Protein AF-A0A6I4MNF9-F1 (afdb_monomer)

Structure (mmCIF, N/CA/C/O backbone):
data_AF-A0A6I4MNF9-F1
#
_entry.id   AF-A0A6I4MNF9-F1
#
loop_
_atom_site.group_PDB
_atom_site.id
_atom_site.type_symbol
_atom_site.label_atom_id
_atom_site.label_alt_id
_atom_site.label_comp_id
_atom_site.label_asym_id
_atom_site.label_entity_id
_atom_site.label_seq_id
_atom_site.pdbx_PDB_ins_code
_atom_site.Cartn_x
_atom_site.Cartn_y
_atom_site.Cartn_z
_atom_site.occupancy
_atom_site.B_iso_or_equiv
_atom_site.auth_seq_id
_atom_site.auth_comp_id
_atom_site.auth_asym_id
_atom_site.auth_atom_id
_atom_site.pdbx_PDB_model_num
ATOM 1 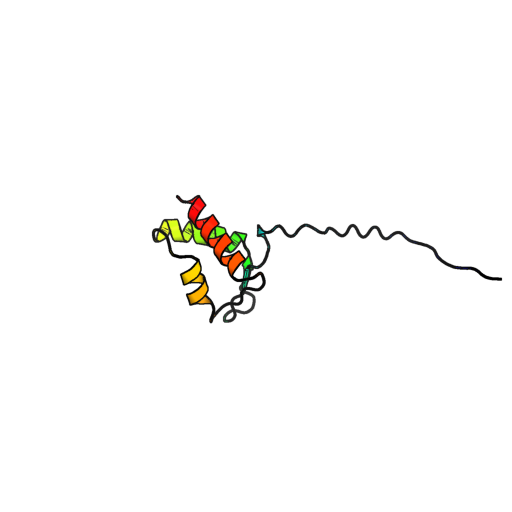N N . MET A 1 1 ? -53.617 -13.376 35.628 1.00 41.03 1 MET A N 1
ATOM 2 C CA . MET A 1 1 ? -53.138 -13.535 34.235 1.00 41.03 1 MET A CA 1
ATOM 3 C C . MET A 1 1 ? -52.663 -12.154 33.798 1.00 41.03 1 MET A C 1
ATOM 5 O O . MET A 1 1 ? -53.450 -11.229 33.906 1.00 41.03 1 MET A O 1
ATOM 9 N N . ARG A 1 2 ? -51.341 -11.908 33.724 1.00 47.66 2 ARG A N 1
ATOM 10 C CA . ARG A 1 2 ? -50.536 -11.934 32.474 1.00 47.66 2 ARG A CA 1
ATOM 11 C C . ARG A 1 2 ? -51.247 -11.096 31.400 1.00 47.66 2 ARG A C 1
ATOM 13 O O . ARG A 1 2 ? -52.356 -11.449 31.038 1.00 47.66 2 ARG A O 1
ATOM 20 N N . THR A 1 3 ? -50.726 -9.970 30.925 1.00 49.25 3 THR A N 1
ATOM 21 C CA . THR A 1 3 ? -49.397 -9.776 30.310 1.00 49.25 3 THR A CA 1
ATOM 22 C C . THR A 1 3 ? -49.292 -8.282 29.961 1.00 49.25 3 THR A C 1
ATOM 24 O O . THR A 1 3 ? -50.244 -7.727 29.430 1.00 49.25 3 THR A O 1
ATOM 27 N N . SER A 1 4 ? -48.262 -7.583 30.443 1.00 50.97 4 SER A N 1
ATOM 28 C CA . SER A 1 4 ? -47.073 -7.167 29.664 1.00 50.97 4 SER A CA 1
ATOM 29 C C . SER A 1 4 ? -47.255 -5.784 29.007 1.00 50.97 4 SER A C 1
ATOM 31 O O . SER A 1 4 ? -48.214 -5.578 28.279 1.00 50.97 4 SER A O 1
ATOM 33 N N . LEU A 1 5 ? -46.457 -4.756 29.350 1.00 50.19 5 LEU A N 1
ATOM 34 C CA . LEU A 1 5 ? -45.083 -4.517 28.840 1.00 50.19 5 LEU A CA 1
ATOM 35 C C . LEU A 1 5 ? -45.076 -4.658 27.301 1.00 50.19 5 LEU A C 1
ATOM 37 O O . LEU A 1 5 ? -45.350 -5.740 26.806 1.00 50.19 5 LEU A O 1
ATOM 41 N N . LEU A 1 6 ? -44.793 -3.658 26.467 1.00 51.34 6 LEU A N 1
ATOM 42 C CA . LEU A 1 6 ? -43.816 -2.579 26.570 1.00 51.34 6 LEU A CA 1
ATOM 43 C C . LEU A 1 6 ? -44.103 -1.517 25.501 1.00 51.34 6 LEU A C 1
ATOM 45 O O . LEU A 1 6 ? -44.511 -1.831 24.385 1.00 51.34 6 LEU A O 1
ATOM 49 N N . VAL A 1 7 ? -43.795 -0.273 25.858 1.00 54.59 7 VAL A N 1
ATOM 50 C CA . VAL A 1 7 ? -43.597 0.865 24.959 1.00 54.59 7 VAL A CA 1
ATOM 51 C C . VAL A 1 7 ? -42.476 0.511 23.981 1.00 54.59 7 VAL A C 1
ATOM 53 O O . VAL A 1 7 ? -41.303 0.527 24.350 1.00 54.59 7 VAL A O 1
ATOM 56 N N . ILE A 1 8 ? -42.816 0.176 22.737 1.00 56.56 8 ILE A N 1
ATOM 57 C CA . ILE A 1 8 ? -41.822 0.078 21.665 1.00 56.56 8 ILE A CA 1
ATOM 58 C C . ILE A 1 8 ? -41.678 1.481 21.085 1.00 56.56 8 ILE A C 1
ATOM 60 O O . ILE A 1 8 ? -42.329 1.859 20.114 1.00 56.56 8 ILE A O 1
ATOM 64 N N . ALA A 1 9 ? -40.831 2.275 21.741 1.00 51.25 9 ALA A N 1
ATOM 65 C CA . ALA A 1 9 ? -40.197 3.417 21.114 1.00 51.25 9 ALA A CA 1
ATOM 66 C C . ALA A 1 9 ? -39.358 2.863 19.960 1.00 51.25 9 ALA A C 1
ATOM 68 O O . ALA A 1 9 ? -38.278 2.310 20.166 1.00 51.25 9 ALA A O 1
ATOM 69 N N . ALA A 1 10 ? -39.891 2.958 18.744 1.00 52.62 10 ALA A N 1
ATOM 70 C CA . ALA A 1 10 ? -39.114 2.780 17.537 1.00 52.62 10 ALA A CA 1
ATOM 71 C C . ALA A 1 10 ? -38.077 3.908 17.502 1.00 52.62 10 ALA A C 1
ATOM 73 O O . ALA A 1 10 ? -38.313 4.977 16.941 1.00 52.62 10 ALA A O 1
ATOM 74 N N . LEU A 1 11 ? -36.920 3.675 18.131 1.00 52.31 11 LEU A N 1
ATOM 75 C CA . LEU A 1 11 ? -35.689 4.298 17.688 1.00 52.31 11 LEU A CA 1
ATOM 76 C C . LEU A 1 11 ? -35.525 3.856 16.237 1.00 52.31 11 LEU A C 1
ATOM 78 O O . LEU A 1 11 ? -34.956 2.807 15.941 1.00 52.31 11 LEU A O 1
ATOM 82 N N . ALA A 1 12 ? -36.022 4.688 15.328 1.00 46.06 12 ALA A N 1
ATOM 83 C CA . ALA A 1 12 ? -35.426 4.857 14.025 1.00 46.06 12 ALA A CA 1
ATOM 84 C C . ALA A 1 12 ? -34.006 5.384 14.270 1.00 46.06 12 ALA A C 1
ATOM 86 O O . ALA A 1 12 ? -33.693 6.555 14.058 1.00 46.06 12 ALA A O 1
ATOM 87 N N . ALA A 1 13 ? -33.128 4.489 14.732 1.00 46.91 13 ALA A N 1
ATOM 88 C CA . ALA A 1 13 ? -31.754 4.513 14.311 1.00 46.91 13 ALA A CA 1
ATOM 89 C C . ALA A 1 13 ? -31.840 4.349 12.798 1.00 46.91 13 ALA A C 1
ATOM 91 O O . ALA A 1 13 ? -31.804 3.250 12.248 1.00 46.91 13 ALA A O 1
ATOM 92 N N . SER A 1 14 ? -32.004 5.489 12.136 1.00 46.66 14 SER A N 1
ATOM 93 C CA . SER A 1 14 ? -31.344 5.765 10.884 1.00 46.66 14 SER A CA 1
ATOM 94 C C . SER A 1 14 ? -29.881 5.449 11.167 1.00 46.66 14 SER A C 1
ATOM 96 O O . SER A 1 14 ? -29.086 6.325 11.493 1.00 46.66 14 SER A O 1
ATOM 98 N N . LEU A 1 15 ? -29.533 4.158 11.140 1.00 47.41 15 LEU A N 1
ATOM 99 C CA . LEU A 1 15 ? -28.226 3.742 10.720 1.00 47.41 15 LEU A CA 1
ATOM 100 C C . LEU A 1 15 ? -28.177 4.302 9.312 1.00 47.41 15 LEU A C 1
ATOM 102 O O . LEU A 1 15 ? -28.529 3.655 8.330 1.00 47.41 15 LEU A O 1
ATOM 106 N N . THR A 1 16 ? -27.727 5.545 9.233 1.00 51.53 16 THR A N 1
ATOM 107 C CA . THR A 1 16 ? -26.669 5.913 8.332 1.00 51.53 16 THR A CA 1
ATOM 108 C C . THR A 1 16 ? -25.620 4.800 8.468 1.00 51.53 16 THR A C 1
ATOM 110 O O . THR A 1 16 ? -24.556 4.967 9.053 1.00 51.53 16 THR A O 1
ATOM 113 N N . ALA A 1 17 ? -25.885 3.648 7.843 1.00 46.88 17 ALA A N 1
ATOM 114 C CA . ALA A 1 17 ? -24.938 3.055 6.934 1.00 46.88 17 ALA A CA 1
ATOM 115 C C . ALA A 1 17 ? -24.675 4.149 5.893 1.00 46.88 17 ALA A C 1
ATOM 117 O O . ALA A 1 17 ? -25.174 4.131 4.773 1.00 46.88 17 ALA A O 1
ATOM 118 N N . CYS A 1 18 ? -23.972 5.190 6.349 1.00 45.41 18 CYS A N 1
ATOM 119 C CA . CYS A 1 18 ? -23.261 6.134 5.539 1.00 45.41 18 CYS A CA 1
ATOM 120 C C . CYS A 1 18 ? -22.273 5.203 4.875 1.00 45.41 18 CYS A C 1
ATOM 122 O O . CYS A 1 18 ? -21.328 4.756 5.527 1.00 45.41 18 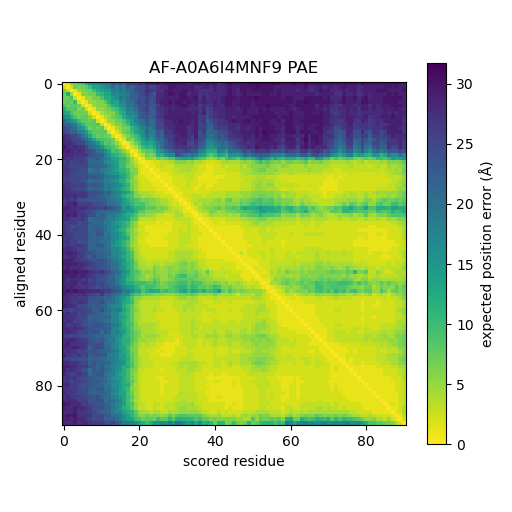CYS A O 1
ATOM 124 N N . GLY A 1 19 ? -22.638 4.736 3.679 1.00 48.12 19 GLY A N 1
ATOM 125 C CA . GLY A 1 19 ? -21.828 3.824 2.907 1.00 48.12 19 GLY A CA 1
ATOM 126 C C . GLY A 1 19 ? -20.462 4.462 2.851 1.00 48.12 19 GLY A C 1
ATOM 127 O O . GLY A 1 19 ? -20.291 5.489 2.202 1.00 48.12 19 GLY A O 1
ATOM 128 N N . THR A 1 20 ? -19.526 3.929 3.631 1.00 58.47 20 THR A N 1
ATOM 129 C CA . THR A 1 20 ? -18.143 4.358 3.554 1.00 58.47 20 THR A CA 1
ATOM 130 C C . THR A 1 20 ? -17.744 3.896 2.170 1.00 58.47 20 THR A C 1
ATOM 132 O O . THR A 1 20 ? -17.611 2.691 1.930 1.00 58.47 20 THR A O 1
ATOM 135 N N . SER A 1 21 ? -17.766 4.839 1.227 1.00 76.69 21 SER A N 1
ATOM 136 C CA . SER A 1 21 ? -17.517 4.572 -0.179 1.00 76.69 21 SER A CA 1
ATOM 137 C C . SER A 1 21 ? -16.202 3.805 -0.272 1.00 76.69 21 SER A C 1
ATOM 139 O O . SER A 1 21 ? -15.318 3.992 0.568 1.00 76.69 21 SER A O 1
ATOM 141 N N . GLU A 1 22 ? -16.060 2.907 -1.249 1.00 83.75 22 GLU A N 1
ATOM 142 C CA . GLU A 1 22 ? -14.811 2.150 -1.432 1.00 83.75 22 GLU A CA 1
ATOM 143 C C . GLU A 1 22 ? -13.581 3.077 -1.427 1.00 83.75 22 GLU A C 1
ATOM 145 O O . GLU A 1 22 ? -12.560 2.733 -0.839 1.00 83.75 22 GLU A O 1
ATOM 150 N N . GLU A 1 23 ? -13.761 4.297 -1.936 1.00 88.62 23 GLU A N 1
ATOM 151 C CA . GLU A 1 23 ? -12.846 5.442 -1.910 1.00 88.62 23 GLU A CA 1
ATOM 152 C C . GLU A 1 23 ? -12.253 5.781 -0.528 1.00 88.62 23 GLU A C 1
ATOM 154 O O . GLU A 1 23 ? -11.069 6.115 -0.427 1.00 88.62 23 GLU A O 1
ATOM 159 N N . ASP A 1 24 ? -13.052 5.699 0.536 1.00 90.69 24 ASP A N 1
ATOM 160 C CA . ASP A 1 24 ? -12.689 6.116 1.897 1.00 90.69 24 ASP A CA 1
ATOM 161 C C . ASP A 1 24 ? -12.158 4.954 2.749 1.00 90.69 24 ASP A C 1
ATOM 163 O O . ASP A 1 24 ? -11.698 5.152 3.877 1.00 90.69 24 ASP A O 1
ATOM 167 N N . LYS A 1 25 ? -12.179 3.721 2.223 1.00 92.31 25 LYS A N 1
ATOM 168 C CA . LYS A 1 25 ? -11.633 2.557 2.930 1.00 92.31 25 LYS A CA 1
ATOM 169 C C . LYS A 1 25 ? -10.130 2.718 3.107 1.00 92.31 25 LYS A C 1
ATOM 171 O O . LYS A 1 25 ? -9.405 2.938 2.140 1.00 92.31 25 LYS A O 1
ATOM 176 N N . ILE A 1 26 ? -9.646 2.548 4.334 1.00 94.06 26 ILE A N 1
ATOM 177 C CA . ILE A 1 26 ? -8.210 2.492 4.619 1.00 94.06 26 ILE A CA 1
ATOM 178 C C . ILE A 1 26 ? -7.651 1.211 3.998 1.00 94.06 26 ILE A C 1
ATOM 180 O O . ILE A 1 26 ? -8.016 0.114 4.412 1.00 94.06 26 ILE A O 1
ATOM 184 N N . VAL A 1 27 ? -6.756 1.349 3.021 1.00 94.50 27 VAL A N 1
ATOM 185 C CA . VAL A 1 27 ? -6.120 0.212 2.330 1.00 94.50 27 VAL A CA 1
ATOM 186 C C . VAL A 1 27 ? -4.690 -0.023 2.793 1.00 94.50 27 VAL A C 1
ATOM 188 O O . VAL A 1 27 ? -4.182 -1.128 2.641 1.00 94.50 27 VAL A O 1
ATOM 191 N N . VAL A 1 28 ? -4.053 0.993 3.383 1.00 94.94 28 VAL A N 1
ATOM 192 C CA . VAL A 1 28 ? -2.687 0.920 3.909 1.00 94.94 28 VAL A CA 1
ATOM 193 C C . VAL A 1 28 ? -2.585 1.671 5.229 1.00 94.94 28 VAL A C 1
ATOM 195 O O . VAL A 1 28 ? -3.056 2.803 5.348 1.00 94.94 28 VAL A O 1
ATOM 198 N N . LYS A 1 29 ? -1.908 1.069 6.205 1.00 94.69 29 LYS A N 1
ATOM 199 C CA . LYS A 1 29 ? -1.460 1.723 7.440 1.00 94.69 29 LYS A CA 1
ATOM 200 C C . LYS A 1 29 ? 0.051 1.607 7.552 1.00 94.69 29 LYS A C 1
ATOM 202 O O . LYS A 1 29 ? 0.587 0.518 7.404 1.00 94.69 29 LYS A O 1
ATOM 207 N N . ASN A 1 30 ? 0.734 2.711 7.822 1.00 91.75 30 ASN A N 1
ATOM 208 C CA . ASN A 1 30 ? 2.170 2.709 8.058 1.00 91.75 30 ASN A CA 1
ATOM 209 C C . ASN A 1 30 ? 2.460 2.217 9.484 1.00 91.75 30 ASN A C 1
ATOM 211 O O . ASN A 1 30 ? 1.926 2.761 10.450 1.00 91.75 30 ASN A O 1
ATOM 215 N N . LEU A 1 31 ? 3.311 1.200 9.612 1.00 90.50 31 LEU A N 1
ATOM 216 C CA . LEU A 1 31 ? 3.691 0.622 10.903 1.00 90.50 31 LEU A CA 1
ATOM 217 C C . LEU A 1 31 ? 4.797 1.428 11.597 1.00 90.50 31 LEU A C 1
ATOM 219 O O . LEU A 1 31 ? 4.870 1.450 12.822 1.00 90.50 31 LEU A O 1
ATOM 223 N N . LYS A 1 32 ? 5.636 2.128 10.824 1.00 87.88 32 LYS A N 1
ATOM 224 C CA . LYS A 1 32 ? 6.715 2.995 11.326 1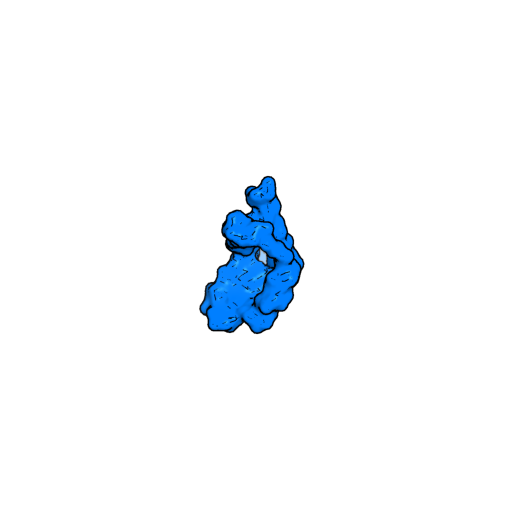.00 87.88 32 LYS A CA 1
ATOM 225 C C . LYS A 1 32 ? 6.220 4.368 11.785 1.00 87.88 32 LYS A C 1
ATOM 227 O O . LYS A 1 32 ? 6.880 5.013 12.593 1.00 87.88 32 LYS A O 1
ATOM 232 N N . GLN A 1 33 ? 5.080 4.828 11.271 1.00 87.06 33 GLN A N 1
ATOM 233 C CA . GLN A 1 33 ? 4.457 6.099 11.643 1.00 87.06 33 GLN A CA 1
ATOM 234 C C . GLN A 1 33 ? 3.013 5.868 12.103 1.00 87.06 33 GLN A C 1
ATOM 236 O O . GLN A 1 33 ? 2.092 5.934 11.280 1.00 87.06 33 GLN A O 1
ATOM 241 N N . PRO A 1 34 ? 2.791 5.599 13.404 1.00 73.69 34 PRO A N 1
ATOM 242 C CA . PRO A 1 34 ? 1.452 5.362 13.928 1.00 73.69 34 PRO A CA 1
ATOM 243 C C . PRO A 1 34 ? 0.549 6.575 13.660 1.00 73.69 34 PRO A C 1
ATOM 245 O O . PRO A 1 34 ? 0.901 7.710 13.968 1.00 73.69 34 PRO A O 1
ATOM 248 N N . GLY A 1 35 ? -0.608 6.327 13.042 1.00 77.75 35 GLY A N 1
ATOM 249 C CA . GLY A 1 35 ? -1.558 7.359 12.602 1.00 77.75 35 GLY A CA 1
ATOM 250 C C . GLY A 1 35 ? -1.462 7.721 11.115 1.00 77.75 35 GLY A C 1
ATOM 251 O O . GLY A 1 35 ? -2.414 8.266 10.559 1.00 77.75 35 GLY A O 1
ATOM 252 N N . SER A 1 36 ? -0.376 7.350 10.433 1.00 88.81 36 SER A N 1
ATOM 253 C CA . SER A 1 36 ? -0.259 7.523 8.985 1.00 88.81 36 SER A CA 1
ATOM 254 C C . SER A 1 36 ? -0.971 6.375 8.270 1.00 88.81 36 SER A C 1
ATOM 256 O O . SER A 1 36 ? -0.488 5.244 8.204 1.00 88.81 36 SER A O 1
ATOM 258 N N . SER A 1 37 ? -2.166 6.658 7.761 1.00 93.06 37 SER A N 1
ATOM 259 C CA . SER A 1 37 ? -2.981 5.713 7.001 1.00 93.06 37 SER A CA 1
ATOM 260 C C . SER A 1 37 ? -3.408 6.332 5.678 1.00 93.06 37 SER A C 1
ATOM 262 O O . SER A 1 37 ? -3.532 7.550 5.556 1.00 93.06 37 SER A O 1
ATOM 264 N N . ARG A 1 38 ? -3.580 5.492 4.658 1.00 92.62 38 ARG A N 1
ATOM 265 C CA . ARG A 1 38 ? -4.018 5.913 3.329 1.00 92.62 38 ARG A CA 1
ATOM 266 C C . ARG A 1 38 ? -5.288 5.178 2.945 1.00 92.62 38 ARG A C 1
ATOM 268 O O . ARG A 1 38 ? -5.388 3.956 3.097 1.00 92.62 38 ARG A O 1
ATOM 275 N N . THR A 1 39 ? -6.242 5.944 2.438 1.00 95.44 39 THR A N 1
ATOM 276 C CA . THR A 1 39 ? -7.477 5.421 1.864 1.00 95.44 39 THR A CA 1
ATOM 277 C C . THR A 1 39 ? -7.258 4.936 0.435 1.00 95.44 39 THR A C 1
ATOM 279 O O . THR A 1 39 ? -6.229 5.234 -0.179 1.00 95.44 39 THR A O 1
ATOM 282 N N . TYR A 1 40 ? -8.228 4.196 -0.098 1.00 94.94 40 TYR A N 1
ATOM 283 C CA . TYR A 1 40 ? -8.257 3.758 -1.491 1.00 94.94 40 TYR A CA 1
ATOM 284 C C . TYR A 1 40 ? -8.008 4.927 -2.448 1.00 94.94 40 TYR A C 1
ATOM 286 O O . TYR A 1 40 ? -7.075 4.897 -3.252 1.00 94.94 40 TYR A O 1
ATOM 294 N N . LYS A 1 41 ? -8.776 6.008 -2.277 1.00 94.25 41 LYS A N 1
ATOM 295 C CA . LYS A 1 41 ? -8.643 7.236 -3.058 1.00 94.25 41 LYS A CA 1
ATOM 296 C C . LYS A 1 41 ? -7.236 7.826 -2.966 1.00 94.25 41 LYS A C 1
ATOM 298 O O . LYS A 1 41 ? -6.637 8.132 -3.988 1.00 94.25 41 LYS A O 1
ATOM 303 N N . ALA A 1 42 ? -6.666 7.921 -1.763 1.00 94.50 42 ALA A N 1
ATOM 304 C CA . ALA A 1 42 ? -5.326 8.480 -1.581 1.00 94.50 42 ALA A CA 1
ATOM 305 C C . ALA A 1 42 ? -4.230 7.655 -2.283 1.00 94.50 42 ALA A C 1
ATOM 307 O O . ALA A 1 42 ? -3.246 8.214 -2.769 1.00 94.50 42 ALA A O 1
ATOM 308 N N . VAL A 1 43 ? -4.379 6.328 -2.340 1.00 94.69 43 VAL A N 1
ATOM 309 C CA . VAL A 1 43 ? -3.453 5.454 -3.078 1.00 94.69 43 VAL A CA 1
ATOM 310 C C . VAL A 1 43 ? -3.623 5.622 -4.583 1.00 94.69 43 VAL A C 1
ATOM 312 O O . VAL A 1 43 ? -2.622 5.766 -5.282 1.00 94.69 43 VAL A O 1
ATOM 315 N N . ARG A 1 44 ? -4.865 5.660 -5.069 1.00 95.06 44 ARG A N 1
ATOM 316 C CA . ARG A 1 44 ? -5.179 5.886 -6.482 1.00 95.06 44 ARG A CA 1
ATOM 317 C C . ARG A 1 44 ? -4.629 7.221 -6.981 1.00 95.06 44 ARG A C 1
ATOM 319 O O . ARG A 1 44 ? -3.883 7.263 -7.956 1.00 95.06 44 ARG A O 1
ATOM 326 N N . ASP A 1 45 ? -4.936 8.302 -6.276 1.00 94.12 45 ASP A N 1
ATOM 327 C CA . ASP A 1 45 ? -4.528 9.654 -6.660 1.00 94.12 45 ASP A CA 1
ATOM 328 C C . ASP A 1 45 ? -2.990 9.812 -6.578 1.00 94.12 45 ASP A C 1
ATOM 330 O O . ASP A 1 45 ? -2.360 10.463 -7.420 1.00 94.12 45 ASP A O 1
ATOM 334 N N . GLY A 1 46 ? -2.356 9.145 -5.604 1.00 91.12 46 GLY A N 1
ATOM 335 C CA . GLY A 1 46 ? -0.899 9.070 -5.492 1.00 91.12 46 GLY A CA 1
ATOM 336 C C . GLY A 1 46 ? -0.245 8.309 -6.648 1.00 91.12 46 GLY A C 1
ATOM 337 O O . GLY A 1 46 ? 0.734 8.787 -7.213 1.00 91.12 46 GLY A O 1
ATOM 338 N N . ALA A 1 47 ? -0.805 7.164 -7.046 1.00 91.38 47 ALA A N 1
ATOM 339 C CA . ALA A 1 47 ? -0.279 6.356 -8.145 1.00 91.38 47 ALA A CA 1
ATOM 340 C C . ALA A 1 47 ? -0.386 7.070 -9.503 1.00 91.38 47 ALA A C 1
ATOM 342 O O . ALA A 1 47 ? 0.535 6.972 -10.315 1.00 91.38 47 ALA A O 1
ATOM 343 N N . ALA A 1 48 ? -1.460 7.838 -9.727 1.00 89.56 48 ALA A N 1
ATOM 344 C CA . ALA A 1 48 ? -1.585 8.718 -10.890 1.00 89.56 48 ALA A CA 1
ATOM 345 C C . ALA A 1 48 ? -0.429 9.734 -10.945 1.00 89.56 48 ALA A C 1
ATOM 347 O O . ALA A 1 48 ? 0.258 9.862 -11.960 1.00 89.56 48 ALA A O 1
ATOM 348 N N . SER A 1 49 ? -0.166 10.409 -9.822 1.00 85.94 49 SER A N 1
ATOM 349 C CA . SER A 1 49 ? 0.926 11.385 -9.710 1.00 85.94 49 SER A CA 1
ATOM 350 C C . SER A 1 49 ? 2.286 10.735 -9.973 1.00 85.94 49 SER A C 1
ATOM 352 O O . SER A 1 49 ? 3.012 11.166 -10.865 1.00 85.94 49 SER A O 1
ATOM 354 N N . THR A 1 50 ? 2.580 9.620 -9.298 1.00 85.50 50 THR A N 1
ATOM 355 C CA . THR A 1 50 ? 3.840 8.892 -9.474 1.00 85.50 50 THR A CA 1
ATOM 356 C C . THR A 1 50 ? 4.029 8.415 -10.914 1.00 85.50 50 THR A C 1
ATOM 358 O O . THR A 1 50 ? 5.118 8.557 -11.462 1.00 85.50 50 THR A O 1
ATOM 361 N N . LYS A 1 51 ? 2.989 7.901 -11.583 1.00 81.88 51 LYS A N 1
ATOM 362 C CA . LYS A 1 51 ? 3.110 7.504 -12.993 1.00 81.88 51 LYS A CA 1
ATOM 363 C C . LYS A 1 51 ? 3.484 8.679 -13.896 1.00 81.88 51 LYS A C 1
ATOM 365 O O . LYS A 1 51 ? 4.342 8.506 -14.758 1.00 81.88 51 LYS A O 1
ATOM 370 N N . ARG A 1 52 ? 2.887 9.858 -13.684 1.00 80.31 52 ARG A N 1
ATOM 371 C CA . ARG A 1 52 ? 3.238 11.080 -14.426 1.00 80.31 52 ARG A CA 1
ATOM 372 C C . ARG A 1 52 ? 4.707 11.470 -14.228 1.00 80.31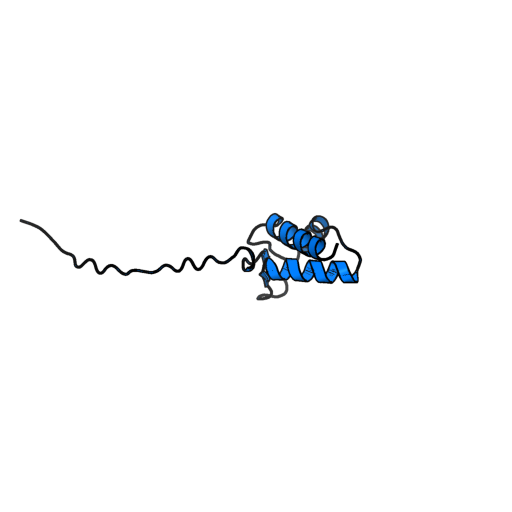 52 ARG A C 1
ATOM 374 O O . ARG A 1 52 ? 5.321 11.971 -15.161 1.00 80.31 52 ARG A O 1
ATOM 381 N N . GLU A 1 53 ? 5.250 11.252 -13.032 1.00 82.12 53 GLU A N 1
ATOM 382 C CA . GLU A 1 53 ? 6.618 11.644 -12.672 1.00 82.12 53 GLU A CA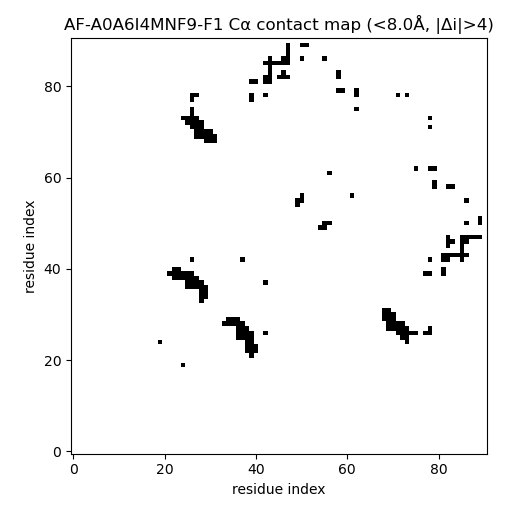 1
ATOM 383 C C . GLU A 1 53 ? 7.690 10.661 -13.163 1.00 82.12 53 GLU A C 1
ATOM 385 O O . GLU A 1 53 ? 8.720 11.095 -13.675 1.00 82.12 53 GLU A O 1
ATOM 390 N N . ILE A 1 54 ? 7.473 9.349 -13.006 1.00 82.19 54 ILE A N 1
ATOM 391 C CA . ILE A 1 54 ? 8.513 8.326 -13.244 1.00 82.19 54 ILE A CA 1
ATOM 392 C C . ILE A 1 54 ? 8.199 7.345 -14.383 1.00 82.19 54 ILE A C 1
ATOM 394 O O . ILE A 1 54 ? 8.959 6.406 -14.602 1.00 82.19 54 ILE A O 1
ATOM 398 N N . GLY A 1 55 ? 7.101 7.537 -15.119 1.00 79.56 55 GLY A N 1
ATOM 399 C CA . GLY A 1 55 ? 6.753 6.703 -16.278 1.00 79.56 55 GLY A CA 1
ATOM 400 C C . GLY A 1 55 ? 6.081 5.366 -15.941 1.00 79.56 55 GLY A C 1
ATOM 401 O O . GLY A 1 55 ? 5.974 4.500 -16.804 1.00 79.56 55 GLY A O 1
ATOM 402 N N . GLY A 1 56 ? 5.600 5.200 -14.706 1.00 80.06 56 GLY A N 1
ATOM 403 C CA . GLY A 1 56 ? 4.880 4.006 -14.248 1.00 80.06 56 GLY A CA 1
ATOM 404 C C . GLY A 1 56 ? 5.743 3.009 -13.473 1.00 80.06 56 GLY A C 1
ATOM 405 O O . GLY A 1 56 ? 6.966 3.105 -13.422 1.00 80.06 56 GLY A O 1
ATOM 406 N N . TYR A 1 57 ? 5.081 2.069 -12.797 1.00 86.12 57 TYR A N 1
ATOM 407 C CA . TYR A 1 57 ? 5.722 1.031 -11.986 1.00 86.12 57 TYR A CA 1
ATOM 408 C C . TYR A 1 57 ? 4.760 -0.135 -11.746 1.00 86.12 57 TYR A C 1
ATOM 410 O O . TYR A 1 57 ? 3.545 0.018 -11.821 1.00 86.12 57 TYR A O 1
ATOM 418 N N . ASP A 1 58 ? 5.287 -1.306 -11.403 1.00 91.56 58 ASP A N 1
ATOM 419 C CA . ASP A 1 58 ? 4.450 -2.462 -11.089 1.00 91.56 58 ASP A CA 1
ATOM 420 C C . ASP A 1 58 ? 3.860 -2.339 -9.670 1.00 91.56 58 ASP A C 1
ATOM 422 O O . ASP A 1 58 ? 4.582 -2.392 -8.666 1.00 91.56 58 ASP A O 1
ATOM 426 N N . CYS A 1 59 ? 2.539 -2.150 -9.585 1.00 92.50 59 CYS A N 1
ATOM 427 C CA . CYS A 1 59 ? 1.820 -1.968 -8.321 1.00 92.50 59 CYS A CA 1
ATOM 428 C C . CYS A 1 59 ? 1.950 -3.179 -7.384 1.00 92.50 59 CYS A C 1
ATOM 430 O O . CYS A 1 59 ? 2.030 -3.002 -6.167 1.00 92.50 59 CYS A O 1
ATOM 432 N N . ALA A 1 60 ? 2.013 -4.403 -7.919 1.00 93.88 60 ALA A N 1
ATOM 433 C CA . ALA A 1 60 ? 2.131 -5.619 -7.119 1.00 93.88 60 ALA A CA 1
ATOM 434 C C . ALA A 1 60 ? 3.535 -5.771 -6.512 1.00 93.88 60 ALA A C 1
ATOM 436 O O . ALA A 1 60 ? 3.665 -6.105 -5.327 1.00 93.88 60 ALA A O 1
ATOM 437 N N . LYS A 1 61 ? 4.585 -5.466 -7.285 1.00 93.12 61 LYS A N 1
ATOM 438 C CA . LYS A 1 61 ? 5.974 -5.408 -6.810 1.00 93.12 61 LYS A CA 1
ATOM 439 C C . LYS A 1 61 ? 6.161 -4.303 -5.784 1.00 93.12 61 LYS A C 1
ATOM 441 O O . LYS A 1 61 ? 6.809 -4.547 -4.770 1.00 93.12 61 LYS A O 1
ATOM 446 N N . PHE A 1 62 ? 5.565 -3.131 -5.997 1.00 91.12 62 PHE A N 1
ATOM 447 C CA . PHE A 1 62 ? 5.611 -2.050 -5.014 1.00 91.12 62 PHE A CA 1
ATOM 448 C C . PHE A 1 62 ? 4.887 -2.434 -3.719 1.00 91.12 62 PHE A C 1
ATOM 450 O O . PHE A 1 62 ? 5.437 -2.289 -2.632 1.00 91.12 62 PHE A O 1
ATOM 457 N N . ALA A 1 63 ? 3.695 -3.030 -3.814 1.00 92.75 63 ALA A N 1
ATOM 458 C CA . ALA A 1 63 ? 2.980 -3.540 -2.646 1.00 92.75 63 ALA A CA 1
ATOM 459 C C . ALA A 1 63 ? 3.796 -4.601 -1.885 1.00 92.75 63 ALA A C 1
ATOM 461 O O . ALA A 1 63 ? 3.746 -4.661 -0.661 1.00 92.75 63 ALA A O 1
ATOM 462 N N . ALA A 1 64 ? 4.538 -5.458 -2.596 1.00 93.06 64 ALA A N 1
ATOM 463 C CA . ALA A 1 64 ? 5.430 -6.439 -1.983 1.00 93.06 64 ALA A CA 1
ATOM 464 C C . ALA A 1 64 ? 6.657 -5.791 -1.325 1.00 93.06 64 ALA A C 1
ATOM 466 O O . ALA A 1 64 ? 7.054 -6.228 -0.247 1.00 93.06 64 ALA A O 1
ATOM 467 N N . SER A 1 65 ? 7.235 -4.749 -1.930 1.00 91.31 65 SER A N 1
ATOM 468 C CA . SER A 1 65 ? 8.416 -4.084 -1.380 1.00 91.31 65 SER A CA 1
ATOM 469 C C . SER A 1 65 ? 8.105 -3.329 -0.092 1.00 91.31 65 SER A C 1
ATOM 471 O O . SER A 1 65 ? 8.934 -3.349 0.807 1.00 91.31 65 SER A O 1
ATOM 473 N N . ILE A 1 66 ? 6.915 -2.737 0.051 1.00 90.31 66 ILE A N 1
ATOM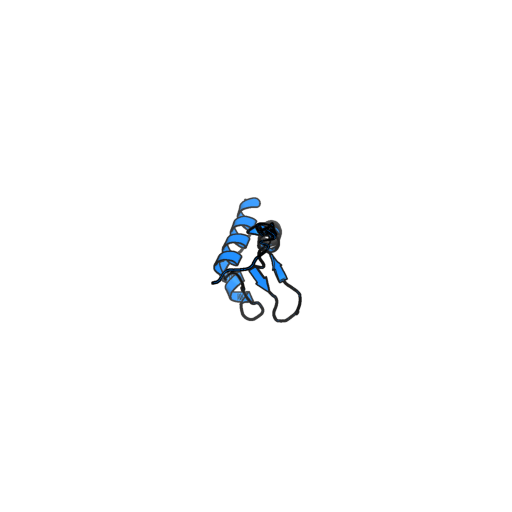 474 C CA . ILE A 1 66 ? 6.524 -1.993 1.263 1.00 90.31 66 ILE A CA 1
ATOM 475 C C . ILE A 1 66 ? 5.882 -2.862 2.351 1.00 90.31 66 ILE A C 1
ATOM 477 O O . ILE A 1 66 ? 5.659 -2.373 3.454 1.00 90.31 66 ILE A O 1
ATOM 481 N N . ALA A 1 67 ? 5.589 -4.139 2.079 1.00 91.19 67 ALA A N 1
ATOM 482 C CA . ALA A 1 67 ? 4.826 -5.013 2.981 1.00 91.19 67 ALA A CA 1
ATOM 483 C C . ALA A 1 67 ? 5.471 -5.238 4.362 1.00 91.19 67 ALA A C 1
ATOM 485 O O . ALA A 1 67 ? 4.795 -5.674 5.285 1.00 91.19 67 ALA A O 1
ATOM 486 N N . HIS A 1 68 ? 6.766 -4.954 4.510 1.00 91.56 68 HIS A N 1
ATOM 487 C CA . HIS A 1 68 ? 7.474 -5.028 5.790 1.00 91.56 68 HIS A CA 1
ATOM 488 C C . HIS A 1 68 ? 7.254 -3.790 6.679 1.00 91.56 68 HIS A C 1
ATOM 490 O O . HIS A 1 68 ? 7.474 -3.855 7.884 1.00 91.56 68 HIS A O 1
ATOM 496 N N . ASP A 1 69 ? 6.809 -2.678 6.089 1.00 92.44 69 ASP A N 1
ATOM 497 C CA . ASP A 1 69 ? 6.653 -1.374 6.741 1.00 92.44 69 ASP A CA 1
ATOM 498 C C . ASP A 1 69 ? 5.193 -0.931 6.867 1.00 92.44 69 ASP A C 1
ATOM 500 O O . ASP A 1 69 ? 4.898 0.099 7.487 1.00 92.44 69 ASP A O 1
ATOM 504 N N . VAL A 1 70 ? 4.269 -1.682 6.268 1.00 93.94 70 VAL A N 1
ATOM 505 C CA . VAL A 1 70 ? 2.849 -1.345 6.232 1.00 93.94 70 VAL A CA 1
ATOM 506 C C . VAL A 1 70 ? 1.965 -2.556 6.496 1.00 93.94 70 VAL A C 1
ATOM 508 O O . VAL A 1 70 ? 2.335 -3.694 6.231 1.00 93.94 70 VAL A O 1
ATOM 511 N N . GLU A 1 71 ? 0.750 -2.288 6.954 1.00 94.75 71 GLU A N 1
ATOM 512 C CA . GLU A 1 71 ? -0.341 -3.254 7.020 1.00 94.75 71 GLU A CA 1
ATOM 513 C C . GLU A 1 71 ? -1.383 -2.937 5.940 1.00 94.75 71 GLU A C 1
ATOM 515 O O . GLU A 1 71 ? -1.660 -1.765 5.662 1.00 94.75 71 GLU A O 1
ATOM 520 N N . PHE A 1 72 ? -1.992 -3.979 5.368 1.00 94.25 72 PHE A N 1
ATOM 521 C CA . PHE A 1 72 ? -3.086 -3.878 4.398 1.00 94.25 72 PHE A CA 1
ATOM 522 C C . PHE A 1 72 ? -4.421 -4.308 5.037 1.00 94.25 72 PHE A C 1
ATOM 524 O O . PHE A 1 72 ? -4.877 -5.429 4.803 1.00 94.25 72 PHE A O 1
ATOM 531 N N . PRO A 1 73 ? -5.072 -3.458 5.853 1.00 91.69 73 PRO A N 1
ATOM 532 C CA . PRO A 1 73 ? -6.242 -3.851 6.648 1.00 91.69 73 PRO A CA 1
ATOM 533 C C . PRO A 1 73 ? -7.469 -4.241 5.811 1.00 91.69 73 PRO A C 1
ATOM 535 O O . PRO A 1 73 ? -8.291 -5.029 6.265 1.00 91.69 73 PRO A O 1
ATOM 538 N N . ALA A 1 74 ? -7.595 -3.714 4.590 1.00 91.31 74 ALA A N 1
ATOM 539 C CA . ALA A 1 74 ? -8.657 -4.075 3.649 1.00 91.31 74 ALA A CA 1
ATOM 540 C C . ALA A 1 74 ? -8.225 -5.148 2.625 1.00 91.31 74 ALA A C 1
ATOM 542 O O . ALA A 1 74 ? -8.937 -5.396 1.654 1.00 91.31 74 ALA A O 1
ATOM 543 N N . GLY A 1 75 ? -7.061 -5.770 2.835 1.00 92.62 75 GLY A N 1
ATOM 544 C CA . GLY A 1 75 ? -6.448 -6.720 1.912 1.00 92.62 75 GLY A CA 1
ATOM 545 C C . GLY A 1 75 ? -5.489 -6.058 0.921 1.00 92.62 75 GLY A C 1
ATOM 546 O O . GLY A 1 75 ? -5.709 -4.943 0.441 1.00 92.62 75 GLY A O 1
ATOM 547 N N . LYS A 1 76 ? -4.401 -6.768 0.601 1.00 93.56 76 LYS A N 1
ATOM 548 C CA . LYS A 1 76 ? -3.358 -6.298 -0.325 1.00 93.56 76 LYS A CA 1
ATOM 549 C C . LYS A 1 76 ? -3.902 -6.075 -1.741 1.00 93.56 76 LYS A C 1
ATOM 551 O O . LYS A 1 76 ? -3.486 -5.133 -2.409 1.00 93.56 76 LYS A O 1
ATOM 556 N N . ASP A 1 77 ? -4.856 -6.892 -2.178 1.00 94.50 77 ASP A N 1
ATOM 557 C CA . ASP A 1 77 ? -5.450 -6.787 -3.515 1.00 94.50 77 ASP A CA 1
ATOM 558 C C . ASP A 1 77 ? -6.176 -5.455 -3.720 1.00 94.50 77 ASP A C 1
ATOM 560 O O . ASP A 1 77 ? -6.090 -4.857 -4.790 1.00 94.50 77 ASP A O 1
ATOM 564 N N . LEU A 1 78 ? -6.827 -4.934 -2.673 1.00 94.06 78 LEU A N 1
ATOM 565 C CA . LEU A 1 78 ? -7.539 -3.662 -2.758 1.00 94.06 78 LEU A CA 1
ATOM 566 C C . LEU A 1 78 ? -6.570 -2.476 -2.902 1.00 94.06 78 LEU A C 1
ATOM 568 O O . LEU A 1 78 ? -6.861 -1.519 -3.617 1.00 94.06 78 LEU A O 1
ATOM 572 N N . TYR A 1 79 ? -5.388 -2.564 -2.287 1.00 94.69 79 TYR A N 1
ATOM 573 C CA . TYR A 1 79 ? -4.307 -1.606 -2.509 1.00 94.69 79 TYR A CA 1
ATOM 574 C C . TYR A 1 79 ? -3.772 -1.656 -3.948 1.00 94.69 79 TYR A C 1
ATOM 576 O O . TYR A 1 79 ? -3.591 -0.608 -4.572 1.00 94.69 79 TYR A O 1
ATOM 584 N N . ILE A 1 80 ? -3.529 -2.862 -4.477 1.00 95.69 80 ILE A N 1
ATOM 585 C CA . ILE A 1 80 ? -3.036 -3.050 -5.850 1.00 95.69 80 ILE A CA 1
ATOM 586 C C . ILE A 1 80 ? -4.049 -2.477 -6.844 1.00 95.69 80 ILE A C 1
ATOM 588 O O . ILE A 1 80 ? -3.668 -1.666 -7.685 1.00 95.69 80 ILE A O 1
ATOM 592 N N . LYS A 1 81 ? -5.337 -2.800 -6.676 1.00 95.44 81 LYS A N 1
ATOM 593 C CA . LYS A 1 81 ? -6.429 -2.275 -7.502 1.00 95.44 81 LYS A CA 1
ATOM 594 C C . LYS A 1 81 ? -6.447 -0.741 -7.518 1.00 95.44 81 LYS A C 1
ATOM 596 O O . LYS A 1 81 ? -6.445 -0.150 -8.596 1.00 95.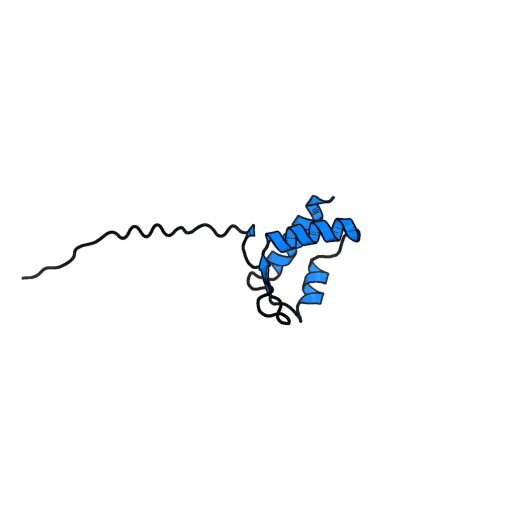44 81 LYS A O 1
ATOM 601 N N . ALA A 1 82 ? -6.383 -0.095 -6.348 1.00 95.25 82 ALA A N 1
ATOM 602 C CA . ALA A 1 82 ? -6.338 1.367 -6.248 1.00 95.25 82 ALA A CA 1
ATOM 603 C C . ALA A 1 82 ? -5.146 1.958 -7.015 1.00 95.25 82 ALA A C 1
ATOM 605 O O . ALA A 1 82 ? -5.290 2.926 -7.760 1.00 95.25 82 ALA A O 1
ATOM 606 N N . CYS A 1 83 ? -3.966 1.358 -6.852 1.00 94.69 83 CYS A N 1
ATOM 607 C CA . CYS A 1 83 ? -2.750 1.781 -7.535 1.00 94.69 83 CYS A CA 1
ATOM 608 C C . CYS A 1 83 ? -2.884 1.670 -9.064 1.00 94.69 83 CYS A C 1
ATOM 610 O O . CYS A 1 83 ? -2.600 2.634 -9.776 1.00 94.69 83 CYS A O 1
ATOM 612 N N . GLU A 1 84 ? -3.368 0.538 -9.576 1.00 94.62 84 GLU A N 1
ATOM 613 C CA . GLU A 1 84 ? -3.547 0.315 -11.015 1.00 94.62 84 GLU A CA 1
ATOM 614 C C . GLU A 1 84 ? -4.579 1.267 -11.627 1.00 94.62 84 GLU A C 1
ATOM 616 O O . GLU A 1 84 ? -4.366 1.798 -12.717 1.00 94.62 84 GLU A O 1
ATOM 621 N N . GLU A 1 85 ? -5.689 1.525 -10.932 1.00 94.50 85 GLU A N 1
ATOM 622 C CA . GLU A 1 85 ? -6.678 2.517 -11.364 1.00 94.50 85 GLU A CA 1
ATOM 623 C C . GLU A 1 85 ? -6.104 3.935 -11.397 1.00 94.50 85 GLU A C 1
ATOM 625 O O . GLU A 1 85 ? -6.442 4.721 -12.280 1.00 94.50 85 GLU A O 1
ATOM 630 N N . GLY A 1 86 ? -5.210 4.266 -10.465 1.00 92.00 86 GLY A N 1
ATOM 631 C CA . GLY A 1 86 ? -4.494 5.537 -10.464 1.00 92.00 86 GLY A CA 1
ATOM 632 C C . GLY A 1 86 ? -3.608 5.682 -11.691 1.00 92.00 86 GLY A C 1
ATOM 633 O O . GLY A 1 86 ? -3.666 6.681 -12.403 1.00 92.00 86 GLY A O 1
ATOM 634 N N . GLN A 1 87 ? -2.841 4.638 -11.994 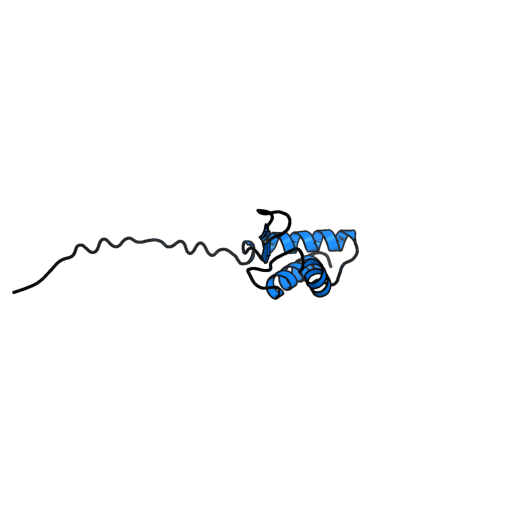1.00 92.00 87 GLN A N 1
ATOM 635 C CA . GLN A 1 87 ? -1.988 4.603 -13.176 1.00 92.00 87 GLN A CA 1
ATOM 636 C C . GLN A 1 87 ? -2.786 4.723 -14.486 1.00 92.00 87 GLN A C 1
ATOM 638 O O . GLN A 1 87 ? -2.356 5.419 -15.403 1.00 92.00 87 GLN A O 1
ATOM 643 N N . LYS A 1 88 ? -3.962 4.099 -14.590 1.00 90.00 88 LYS A N 1
ATOM 644 C CA . LYS A 1 88 ? -4.806 4.171 -15.799 1.00 90.00 88 LYS A CA 1
ATOM 645 C C . LYS A 1 88 ? -5.367 5.565 -16.092 1.00 90.00 88 LYS A C 1
ATOM 647 O O . LYS A 1 88 ? -5.664 5.842 -17.240 1.00 90.00 88 LYS A O 1
ATOM 652 N N . GLN A 1 89 ? -5.497 6.444 -15.098 1.00 83.75 89 GLN A N 1
ATOM 653 C CA . GLN A 1 89 ? -6.018 7.807 -15.306 1.00 83.75 89 GLN A CA 1
ATOM 654 C C . GLN A 1 89 ? -5.042 8.750 -16.026 1.00 83.75 89 GLN A C 1
ATOM 656 O O . GLN A 1 89 ? -5.409 9.876 -16.355 1.00 83.75 89 GLN A O 1
ATOM 661 N N . VAL A 1 90 ? -3.789 8.325 -16.200 1.00 76.25 90 VAL A N 1
ATOM 662 C CA . VAL A 1 90 ? -2.709 9.142 -16.776 1.00 76.25 90 VAL A CA 1
ATOM 663 C C . VAL A 1 90 ? -2.200 8.580 -18.108 1.00 76.25 90 VAL A C 1
ATOM 665 O O . VAL A 1 90 ? -1.426 9.259 -18.773 1.00 76.25 90 VAL A O 1
ATOM 668 N N . ASP A 1 91 ? -2.609 7.361 -18.480 1.00 61.25 91 ASP A N 1
ATOM 669 C CA . ASP A 1 91 ? -2.412 6.836 -19.846 1.00 61.25 91 ASP A CA 1
ATOM 670 C C . ASP A 1 91 ? -3.432 7.475 -20.801 1.00 61.25 91 ASP A C 1
ATOM 672 O O . ASP A 1 91 ? -3.043 7.818 -21.937 1.00 61.25 91 ASP A O 1
#

Nearest PDB structures (foldseek):
  6d2q-assembly1_A  TM=4.400E-01  e=3.687E+00  Danio rerio

pLDDT: mean 81.02, std 17.62, range [41.03, 95.69]

Foldseek 3Di:
DDDDDDPPPPPPPPPPPVVCPQQNQFQKDFPVDHPDTDGLVRLLLVLLVVCVVPVHDQLLVVLVVCVVGMDGPVDSVSSNVSNVNSNVVND

Secondary structure (DSSP, 8-state):
---------------------GGGSEEEEESSSTT-EEEHHHHHHHHHHHHHHHS---HHHHHHHHTTTEE-TT-HHHHHHHHHHHHHTT-

Organism: NCBI:txid2650748

Radius of gyration: 20.95 Å; Cα contacts (8 Å, |Δi|>4): 104; chains: 1; bounding box: 62×25×54 Å

Mean predicted aligned error: 10.78 Å

Sequence (91 aa):
MRTSLLVIAALAASLTACGTSEEDKIVVKNLKQPGSSRTYKAVRDGAASTKREIGGYDCAKFAASIAHDVEFPAGKDLYIKACEEGQKQVD

Solvent-accessible surface area (backbone atoms only — not comparable to full-atom values): 5308 Å² total; per-residue (Å²): 131,88,79,79,89,75,90,79,76,77,75,77,71,72,69,71,74,64,71,75,46,73,50,66,39,56,23,37,35,37,68,85,44,83,89,49,65,37,27,27,43,57,40,12,58,46,29,25,51,50,24,74,75,68,77,54,78,62,44,64,59,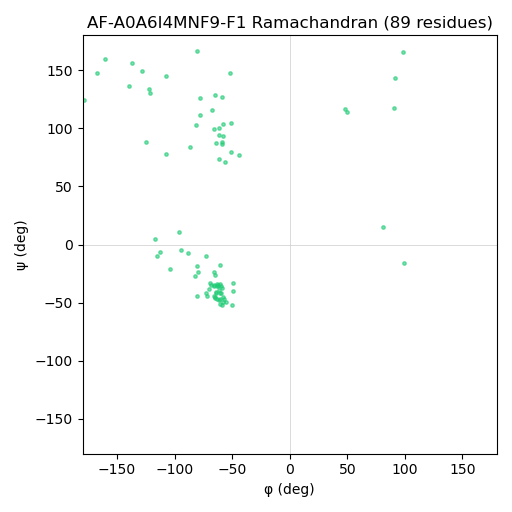49,54,59,71,46,50,88,50,37,45,44,84,62,35,64,66,54,40,33,50,25,24,51,57,11,38,60,77,69,111